Protein AF-A0A954U5N8-F1 (afdb_monomer_lite)

Secondary structure (DSSP, 8-state):
--HHHHHHHHHHHHTTSEEEETTEEEEPHHHHHTHHHHGGGGS-HHHHTT---

pLDDT: mean 76.17, std 12.5, range [45.03, 90.31]

Radius of gyration: 11.68 Å; chains: 1; bounding box: 23×28×27 Å

Structure (mmCIF, N/CA/C/O backbone):
data_AF-A0A954U5N8-F1
#
_entry.id   AF-A0A954U5N8-F1
#
loop_
_atom_site.group_PDB
_atom_site.id
_atom_site.type_symbol
_atom_site.label_atom_id
_atom_site.label_alt_id
_atom_site.label_comp_id
_atom_site.label_asym_id
_atom_site.label_entity_id
_atom_site.label_seq_id
_atom_site.pdbx_PDB_ins_code
_atom_site.Cartn_x
_atom_site.Cartn_y
_atom_site.Cartn_z
_atom_site.occupancy
_atom_site.B_iso_or_equiv
_atom_site.auth_seq_id
_atom_site.auth_comp_id
_atom_site.auth_asym_id
_atom_site.auth_atom_id
_atom_site.pdbx_PDB_model_num
ATOM 1 N N . MET A 1 1 ? 1.473 -18.579 0.321 1.00 45.03 1 MET A N 1
ATOM 2 C CA . MET A 1 1 ? 1.204 -17.891 -0.961 1.00 45.03 1 MET A CA 1
ATOM 3 C C . MET A 1 1 ? 0.962 -16.382 -0.777 1.00 45.03 1 MET A C 1
ATOM 5 O O . MET A 1 1 ? 0.055 -15.847 -1.387 1.00 45.03 1 MET A O 1
ATOM 9 N N . ALA A 1 2 ? 1.763 -15.669 0.036 1.00 54.75 2 ALA A N 1
ATOM 10 C CA . ALA A 1 2 ? 1.584 -14.213 0.224 1.00 54.75 2 ALA A CA 1
ATOM 11 C C . ALA A 1 2 ? 2.848 -13.434 0.660 1.00 54.75 2 ALA A C 1
ATOM 13 O O . ALA A 1 2 ? 2.795 -12.219 0.799 1.00 54.75 2 ALA A O 1
ATOM 14 N N . GLN A 1 3 ? 4.002 -14.090 0.857 1.00 59.94 3 GLN A N 1
ATOM 15 C CA . GLN A 1 3 ? 5.198 -13.424 1.409 1.00 59.94 3 GLN A CA 1
ATOM 16 C C . GLN A 1 3 ? 5.745 -12.302 0.511 1.00 59.94 3 GLN A C 1
ATOM 18 O O . GLN A 1 3 ? 6.369 -11.376 1.007 1.00 59.94 3 GLN A O 1
ATOM 23 N N . HIS A 1 4 ? 5.497 -12.367 -0.800 1.00 61.28 4 HIS A N 1
ATOM 24 C CA . HIS A 1 4 ? 5.976 -11.361 -1.755 1.00 61.28 4 HIS A CA 1
ATOM 25 C C . HIS A 1 4 ? 5.154 -10.065 -1.689 1.00 61.28 4 HIS A C 1
ATOM 27 O O . HIS A 1 4 ? 5.667 -9.001 -2.006 1.00 61.28 4 HIS A O 1
ATOM 33 N N . PHE A 1 5 ? 3.900 -10.148 -1.229 1.00 67.88 5 PHE A N 1
ATOM 34 C CA . PHE A 1 5 ? 3.014 -8.996 -1.051 1.00 67.88 5 PHE A CA 1
ATOM 35 C C . PHE A 1 5 ? 3.151 -8.378 0.344 1.00 67.88 5 PHE A C 1
ATOM 37 O O . PHE A 1 5 ? 2.925 -7.185 0.499 1.00 67.88 5 PHE A O 1
ATOM 44 N N . ALA A 1 6 ? 3.552 -9.170 1.345 1.00 76.25 6 ALA A N 1
ATOM 45 C CA . ALA A 1 6 ? 3.676 -8.719 2.730 1.00 76.25 6 ALA A CA 1
ATOM 46 C C . ALA A 1 6 ? 4.670 -7.554 2.882 1.00 76.25 6 ALA A C 1
ATOM 48 O O . ALA A 1 6 ? 4.307 -6.507 3.406 1.00 76.25 6 ALA A O 1
ATOM 49 N N . ALA A 1 7 ? 5.882 -7.691 2.334 1.00 79.50 7 ALA A N 1
ATOM 50 C CA . ALA A 1 7 ? 6.922 -6.667 2.445 1.00 79.50 7 ALA A CA 1
ATOM 51 C C . ALA A 1 7 ? 6.528 -5.292 1.849 1.00 79.50 7 ALA A C 1
ATOM 53 O O . ALA A 1 7 ? 6.655 -4.290 2.556 1.00 79.50 7 ALA A O 1
ATOM 54 N N . PRO A 1 8 ? 6.030 -5.193 0.598 1.00 81.44 8 PRO A N 1
ATOM 55 C CA . PRO A 1 8 ? 5.582 -3.911 0.054 1.00 81.44 8 PRO A CA 1
ATOM 56 C C . PRO A 1 8 ? 4.339 -3.365 0.770 1.00 81.44 8 PRO A C 1
ATOM 58 O O . PRO A 1 8 ? 4.285 -2.166 1.033 1.00 81.44 8 PRO A O 1
ATOM 61 N N . LEU A 1 9 ? 3.368 -4.208 1.149 1.00 83.62 9 LEU A N 1
ATOM 62 C CA . LEU A 1 9 ? 2.181 -3.752 1.887 1.00 83.62 9 LEU A CA 1
ATOM 63 C C . LEU A 1 9 ? 2.546 -3.154 3.253 1.00 83.62 9 LEU A C 1
ATOM 65 O O . LEU A 1 9 ? 2.040 -2.087 3.593 1.00 83.62 9 LEU A O 1
ATOM 69 N N . GLU A 1 10 ? 3.463 -3.778 3.997 1.00 85.25 10 GLU A N 1
ATOM 70 C CA . GLU A 1 10 ? 3.961 -3.239 5.269 1.00 85.25 10 GLU A CA 1
ATOM 71 C C . GLU A 1 10 ? 4.700 -1.902 5.091 1.00 85.25 10 GLU A C 1
ATOM 73 O O . GLU A 1 10 ? 4.542 -0.995 5.912 1.00 85.25 10 GLU A O 1
ATOM 78 N N . ASP A 1 11 ? 5.505 -1.748 4.033 1.00 86.31 11 ASP A N 1
ATOM 79 C CA . ASP A 1 11 ? 6.207 -0.486 3.755 1.00 86.31 11 ASP A CA 1
ATOM 80 C C . ASP A 1 11 ? 5.216 0.637 3.406 1.00 86.31 11 ASP A C 1
ATOM 82 O O . ASP A 1 11 ? 5.315 1.756 3.917 1.00 86.31 11 ASP A O 1
ATOM 86 N N . PHE A 1 12 ? 4.203 0.332 2.595 1.00 86.44 12 PHE A N 1
ATOM 87 C CA . PHE A 1 12 ? 3.165 1.289 2.214 1.00 86.44 12 PHE A CA 1
ATOM 88 C C . PHE A 1 12 ? 2.224 1.650 3.368 1.00 86.44 12 PHE A C 1
ATOM 90 O O . PHE A 1 12 ? 1.797 2.806 3.467 1.00 86.44 12 PHE A O 1
ATOM 97 N N . GLU A 1 13 ? 1.937 0.710 4.268 1.00 87.94 13 GLU A N 1
ATOM 98 C CA . GLU A 1 13 ? 1.171 0.977 5.486 1.00 87.94 13 GLU A CA 1
ATOM 99 C C . GLU A 1 13 ? 1.947 1.892 6.444 1.00 87.94 13 GLU A C 1
ATOM 101 O O . GLU A 1 13 ? 1.403 2.896 6.912 1.00 87.94 13 GLU A O 1
ATOM 106 N N . LYS A 1 14 ? 3.251 1.645 6.646 1.00 87.50 14 LYS A N 1
ATOM 107 C CA . LYS A 1 14 ? 4.131 2.525 7.444 1.00 87.50 14 LYS A CA 1
ATOM 108 C C . LYS A 1 14 ? 4.220 3.943 6.882 1.00 87.50 14 LYS A C 1
ATOM 110 O O . LYS A 1 14 ? 4.351 4.899 7.645 1.00 87.50 14 LYS A O 1
ATOM 115 N N . ARG A 1 15 ? 4.131 4.095 5.559 1.00 85.81 1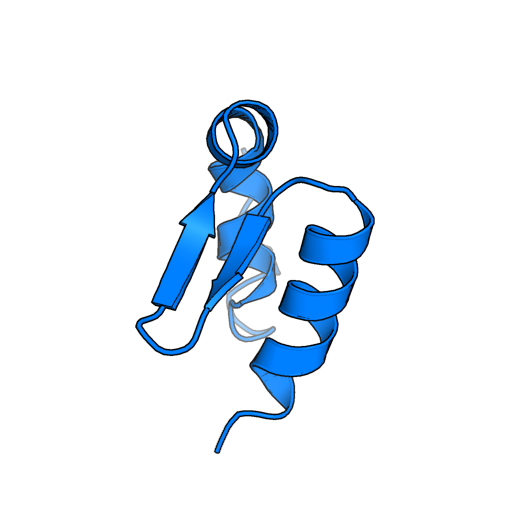5 ARG A N 1
ATOM 116 C CA . ARG A 1 15 ? 4.075 5.403 4.880 1.00 85.81 15 ARG A CA 1
ATOM 117 C C . ARG A 1 15 ? 2.700 6.073 4.952 1.00 85.81 15 ARG A C 1
ATOM 119 O O . ARG A 1 15 ? 2.580 7.233 4.564 1.00 85.81 15 ARG A O 1
ATOM 126 N N . GLY A 1 16 ? 1.671 5.376 5.437 1.00 88.69 16 GLY A N 1
ATOM 127 C CA . GLY A 1 16 ? 0.299 5.880 5.519 1.00 88.69 16 GLY A CA 1
ATOM 128 C C . GLY A 1 16 ? -0.430 5.924 4.172 1.00 88.69 16 GLY A C 1
ATOM 129 O O . GLY A 1 16 ? -1.409 6.659 4.020 1.00 88.69 16 GLY A O 1
ATOM 130 N N . TRP A 1 17 ? 0.040 5.171 3.175 1.00 88.81 17 TRP A N 1
ATOM 131 C CA . TRP A 1 17 ? -0.559 5.132 1.833 1.00 88.81 17 TRP A CA 1
ATOM 132 C C . TRP A 1 17 ? -1.721 4.153 1.739 1.00 88.81 17 TRP A C 1
ATOM 134 O O . TRP A 1 17 ? -2.636 4.343 0.940 1.00 88.81 17 TRP A O 1
ATOM 144 N N . LEU A 1 18 ? -1.710 3.126 2.577 1.00 90.31 18 LEU A N 1
ATOM 145 C CA . LEU A 1 18 ? -2.762 2.130 2.638 1.00 90.31 18 LEU A CA 1
ATOM 146 C C . LEU A 1 18 ? -2.947 1.627 4.064 1.00 90.31 18 LEU A C 1
ATOM 148 O O . LEU A 1 18 ? -2.125 1.898 4.937 1.00 90.31 18 LEU A O 1
ATOM 152 N N . LYS A 1 19 ? -4.037 0.903 4.277 1.00 88.56 19 LYS A N 1
ATOM 153 C CA . LYS A 1 19 ? -4.276 0.072 5.452 1.00 88.56 19 LYS A CA 1
ATOM 154 C C . LYS A 1 19 ? -4.719 -1.300 4.983 1.00 88.56 19 LYS A C 1
ATOM 156 O O . LYS A 1 19 ? -5.541 -1.382 4.066 1.00 88.56 19 LYS A O 1
ATOM 161 N N . VAL A 1 20 ? -4.185 -2.341 5.602 1.00 85.62 20 VAL A N 1
ATOM 162 C CA . VAL A 1 20 ? -4.642 -3.712 5.369 1.00 85.62 20 VAL A CA 1
ATOM 163 C C . VAL A 1 20 ? -5.641 -4.087 6.463 1.00 85.62 20 VAL A C 1
ATOM 165 O O . VAL A 1 20 ? -5.392 -3.869 7.647 1.00 85.62 20 VAL A O 1
ATOM 168 N N . ASP A 1 21 ? -6.786 -4.628 6.067 1.00 83.88 21 ASP A N 1
ATOM 169 C CA . ASP A 1 21 ? -7.809 -5.178 6.956 1.00 83.88 21 ASP A CA 1
ATOM 170 C C . ASP A 1 21 ? -8.188 -6.602 6.521 1.00 83.88 21 ASP A C 1
ATOM 172 O O . ASP A 1 21 ? -7.773 -7.070 5.460 1.00 83.88 21 ASP A O 1
ATOM 176 N N . ASP A 1 22 ? -8.974 -7.308 7.339 1.00 78.19 22 ASP A N 1
ATOM 177 C CA . ASP A 1 22 ? -9.379 -8.696 7.069 1.00 78.19 22 ASP A CA 1
ATOM 178 C C . ASP A 1 22 ? -10.151 -8.874 5.747 1.00 78.19 22 ASP A C 1
ATOM 180 O O . ASP A 1 22 ? -10.201 -9.979 5.203 1.00 78.19 22 ASP A O 1
ATOM 184 N N . CYS A 1 23 ? -10.740 -7.802 5.208 1.00 78.88 23 CYS A N 1
ATOM 185 C CA . CYS A 1 23 ? -11.506 -7.819 3.966 1.00 78.88 23 CYS A CA 1
ATOM 186 C C . CYS A 1 23 ? -10.707 -7.314 2.753 1.00 78.88 23 CYS A C 1
ATOM 188 O O . CYS A 1 23 ? -11.172 -7.488 1.622 1.00 78.88 23 CYS A O 1
ATOM 190 N N . GLY A 1 24 ? -9.526 -6.713 2.939 1.00 81.75 24 GLY A N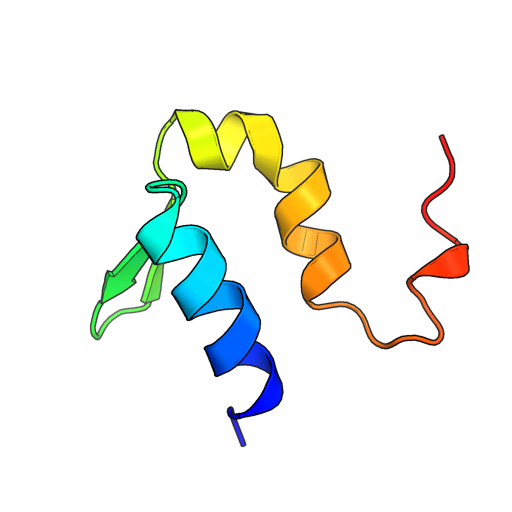 1
ATOM 191 C CA . GLY A 1 24 ? -8.689 -6.268 1.827 1.00 81.75 24 GLY A CA 1
ATOM 192 C C . GLY A 1 24 ? -7.728 -5.123 2.143 1.00 81.75 24 GLY A C 1
ATOM 193 O O . GLY A 1 24 ? -7.18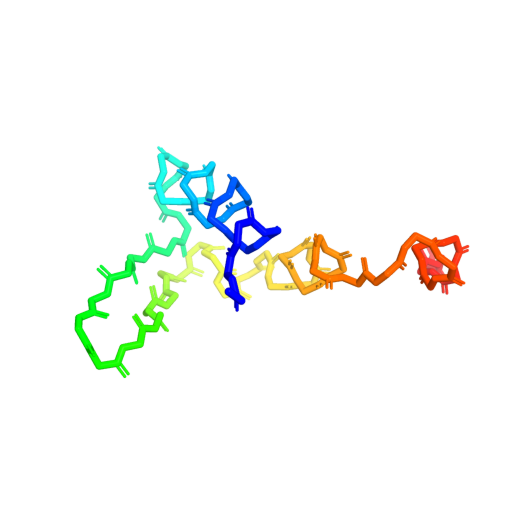3 -5.003 3.235 1.00 81.75 24 GLY A O 1
ATOM 194 N N . VAL A 1 25 ? -7.464 -4.302 1.122 1.00 86.38 25 VAL A N 1
ATOM 195 C CA . VAL A 1 25 ? -6.526 -3.175 1.185 1.00 86.38 25 VAL A CA 1
ATOM 196 C C . VAL A 1 25 ? -7.274 -1.881 0.895 1.00 86.38 25 VAL A C 1
ATOM 198 O O . VAL A 1 25 ? -7.784 -1.678 -0.207 1.00 86.38 25 VAL A O 1
ATOM 201 N N . ASN A 1 26 ? -7.296 -0.982 1.872 1.00 89.69 26 ASN A N 1
ATOM 202 C CA . ASN A 1 26 ? -7.886 0.343 1.752 1.00 89.69 26 ASN A CA 1
ATOM 203 C C . ASN A 1 26 ? -6.799 1.384 1.476 1.00 89.69 26 ASN A C 1
ATOM 205 O O . ASN A 1 26 ? -5.931 1.632 2.311 1.00 89.69 26 ASN A O 1
ATOM 209 N N . LEU A 1 27 ? -6.856 2.024 0.308 1.00 88.38 27 LEU A N 1
ATOM 210 C CA . LEU A 1 27 ? -5.936 3.106 -0.041 1.00 88.38 27 LEU A CA 1
ATOM 211 C C . LEU A 1 27 ? -6.374 4.419 0.610 1.00 88.38 27 LEU A C 1
ATOM 213 O O . LEU A 1 27 ? -7.552 4.785 0.595 1.00 88.38 27 LEU A O 1
ATOM 217 N N . THR A 1 28 ? -5.413 5.168 1.144 1.00 87.31 28 THR A N 1
ATOM 218 C CA . THR A 1 28 ? -5.659 6.544 1.580 1.00 87.31 28 THR A CA 1
ATOM 219 C C . THR A 1 28 ? -5.672 7.482 0.375 1.00 87.31 28 THR A C 1
ATOM 221 O O . THR A 1 28 ? -5.259 7.127 -0.730 1.00 87.31 28 THR A O 1
ATOM 224 N N . ARG A 1 29 ? -6.118 8.727 0.574 1.00 87.56 29 ARG A N 1
ATOM 225 C CA . ARG A 1 29 ? -6.104 9.738 -0.493 1.00 87.56 29 ARG A CA 1
ATOM 226 C C . ARG A 1 29 ? -4.696 9.976 -1.056 1.00 87.56 29 ARG A C 1
ATOM 228 O O . ARG A 1 29 ? -4.564 10.164 -2.259 1.00 87.56 29 ARG A O 1
ATOM 235 N N . ASP A 1 30 ? -3.665 9.945 -0.210 1.00 85.81 30 ASP A N 1
ATOM 236 C CA . ASP A 1 30 ? -2.268 10.075 -0.651 1.00 85.81 30 ASP A CA 1
ATOM 237 C C . ASP A 1 30 ? -1.804 8.818 -1.407 1.00 85.81 30 ASP A C 1
ATOM 239 O O . ASP A 1 30 ? -1.167 8.931 -2.453 1.00 85.81 30 ASP A O 1
ATOM 243 N N . GLY A 1 31 ? -2.217 7.628 -0.954 1.00 85.25 31 GLY A N 1
ATOM 244 C CA . GLY A 1 31 ? -1.959 6.372 -1.662 1.00 85.25 31 GLY A CA 1
ATOM 245 C C . GLY A 1 31 ? -2.599 6.312 -3.049 1.00 85.25 31 GLY A C 1
ATOM 246 O O . GLY A 1 31 ? -1.951 5.883 -3.997 1.00 85.25 31 GLY A O 1
ATOM 247 N N . LEU A 1 32 ? -3.827 6.816 -3.206 1.00 86.62 32 LEU A N 1
ATOM 248 C CA . LEU A 1 32 ? -4.510 6.881 -4.505 1.00 86.62 32 LEU A CA 1
ATOM 249 C C . LEU A 1 32 ? -3.774 7.768 -5.515 1.00 86.62 32 LEU A C 1
ATOM 251 O O . LEU A 1 32 ? -3.679 7.413 -6.684 1.00 86.62 32 LEU A O 1
ATOM 255 N N . VAL A 1 33 ? -3.209 8.894 -5.073 1.00 86.75 33 VAL A N 1
ATOM 256 C CA . VAL A 1 33 ? -2.412 9.777 -5.947 1.00 86.75 33 VAL A CA 1
ATOM 257 C C . VAL A 1 33 ? -1.109 9.100 -6.385 1.00 86.75 33 VAL A C 1
ATOM 259 O O . VAL A 1 33 ? -0.588 9.387 -7.459 1.00 86.75 33 VAL A O 1
ATOM 262 N N . ARG A 1 34 ? -0.587 8.179 -5.572 1.00 81.19 34 ARG A N 1
ATOM 263 C CA . ARG A 1 34 ? 0.659 7.445 -5.827 1.00 81.19 34 ARG A CA 1
ATOM 264 C C . ARG A 1 34 ? 0.419 6.026 -6.337 1.00 81.19 34 ARG A C 1
ATOM 266 O O . ARG A 1 34 ? 1.375 5.254 -6.397 1.00 81.19 34 ARG A O 1
ATOM 273 N N . VAL A 1 35 ? -0.819 5.675 -6.702 1.00 79.81 35 VAL A N 1
ATOM 274 C CA . VAL A 1 35 ? -1.200 4.308 -7.098 1.00 79.81 35 VAL A CA 1
ATOM 275 C C . VAL A 1 35 ? -0.363 3.801 -8.274 1.00 79.81 35 VAL A C 1
ATOM 277 O O . VAL A 1 35 ? 0.036 2.641 -8.300 1.00 79.81 35 VAL A O 1
ATOM 280 N N . ASP A 1 36 ? 0.012 4.715 -9.164 1.00 78.44 36 ASP A N 1
ATOM 281 C CA . ASP A 1 36 ? 0.920 4.494 -10.290 1.00 78.44 36 ASP A CA 1
ATOM 282 C C . ASP A 1 36 ? 2.294 3.930 -9.872 1.00 78.44 36 ASP A C 1
ATOM 284 O O . ASP A 1 36 ? 2.902 3.173 -10.613 1.00 78.44 36 ASP A O 1
ATOM 288 N N . ARG A 1 37 ? 2.755 4.207 -8.642 1.00 73.69 37 ARG A N 1
ATOM 289 C CA . ARG A 1 37 ? 3.996 3.654 -8.062 1.00 73.69 37 ARG A CA 1
ATOM 290 C C . ARG A 1 37 ? 3.766 2.418 -7.189 1.00 73.69 37 ARG A C 1
ATOM 292 O O . ARG A 1 37 ? 4.672 1.603 -7.014 1.00 73.69 37 ARG A O 1
ATOM 299 N N . LEU A 1 38 ? 2.566 2.284 -6.627 1.00 75.88 38 LEU A N 1
ATOM 300 C CA . LEU A 1 38 ? 2.172 1.143 -5.799 1.00 75.88 38 LEU A CA 1
ATOM 301 C C . LEU A 1 38 ? 2.030 -0.124 -6.644 1.00 75.88 38 LEU A C 1
ATOM 303 O O . LEU A 1 38 ? 2.595 -1.155 -6.293 1.00 75.88 38 LEU A O 1
ATOM 307 N N . ILE A 1 39 ? 1.312 -0.043 -7.765 1.00 75.75 39 ILE A N 1
ATOM 308 C CA . ILE A 1 39 ? 0.993 -1.208 -8.600 1.00 75.75 39 ILE A CA 1
ATOM 309 C C . ILE A 1 39 ? 2.252 -1.881 -9.187 1.00 75.75 39 ILE A C 1
ATOM 311 O O . ILE A 1 39 ? 2.373 -3.099 -9.040 1.00 75.75 39 ILE A O 1
ATOM 315 N N . PRO A 1 40 ? 3.243 -1.151 -9.742 1.00 76.31 40 PRO A N 1
ATOM 316 C CA . PRO A 1 40 ? 4.463 -1.765 -10.274 1.00 76.31 40 PRO A CA 1
ATOM 317 C C . PRO A 1 40 ? 5.323 -2.478 -9.229 1.00 76.31 40 PRO A C 1
ATOM 319 O O . PRO A 1 40 ? 6.098 -3.374 -9.562 1.00 76.31 40 PRO A O 1
ATOM 322 N N . SER A 1 41 ? 5.179 -2.119 -7.951 1.00 72.75 41 SER A N 1
ATOM 323 C CA . SER A 1 41 ? 5.901 -2.778 -6.855 1.00 72.75 41 SER A CA 1
ATOM 324 C C . SER A 1 41 ? 5.423 -4.216 -6.616 1.00 72.75 41 SER A C 1
ATOM 326 O O . SER A 1 41 ? 6.108 -4.987 -5.949 1.00 72.75 41 SER A O 1
ATOM 328 N N . PHE A 1 42 ? 4.269 -4.585 -7.176 1.00 75.56 42 PHE A N 1
ATOM 329 C CA . PHE A 1 42 ? 3.721 -5.941 -7.147 1.00 75.56 42 PHE A CA 1
ATOM 330 C C . PHE A 1 42 ? 3.945 -6.712 -8.452 1.00 75.56 42 PHE A C 1
ATOM 332 O O . PHE A 1 42 ? 3.555 -7.877 -8.545 1.00 75.56 42 PHE A O 1
ATOM 339 N N . TYR A 1 43 ? 4.544 -6.084 -9.466 1.00 76.00 43 TYR A N 1
ATOM 340 C CA . TYR A 1 43 ? 4.867 -6.765 -10.711 1.00 76.00 43 TYR A CA 1
ATOM 341 C C . TYR A 1 43 ? 6.043 -7.710 -10.527 1.00 76.00 43 TYR A C 1
ATOM 343 O O . TYR A 1 43 ? 6.955 -7.478 -9.733 1.00 76.00 43 TYR A O 1
ATOM 351 N N . LEU A 1 44 ? 6.019 -8.788 -11.306 1.00 70.31 44 LEU A N 1
ATOM 352 C CA . LEU A 1 44 ? 7.171 -9.660 -11.436 1.00 70.31 44 LEU A CA 1
ATOM 353 C C . LEU A 1 44 ? 8.350 -8.851 -12.005 1.00 70.31 44 LEU A C 1
ATOM 355 O O . LEU A 1 44 ? 8.125 -7.944 -12.811 1.00 70.31 44 LEU A O 1
ATOM 359 N N . PRO A 1 45 ? 9.597 -9.169 -11.617 1.00 67.62 45 PRO A N 1
ATOM 360 C CA . PRO A 1 45 ? 10.783 -8.422 -12.046 1.00 67.62 45 PRO A CA 1
ATOM 361 C C . PRO A 1 45 ? 10.899 -8.313 -13.577 1.00 67.62 45 PRO A C 1
ATOM 363 O O . PRO A 1 45 ? 11.285 -7.274 -14.098 1.00 67.62 45 PRO A O 1
ATOM 366 N N . GLU A 1 46 ? 10.438 -9.334 -14.300 1.00 70.31 46 GLU A N 1
ATOM 367 C CA . GLU A 1 46 ? 10.316 -9.392 -15.766 1.00 70.31 46 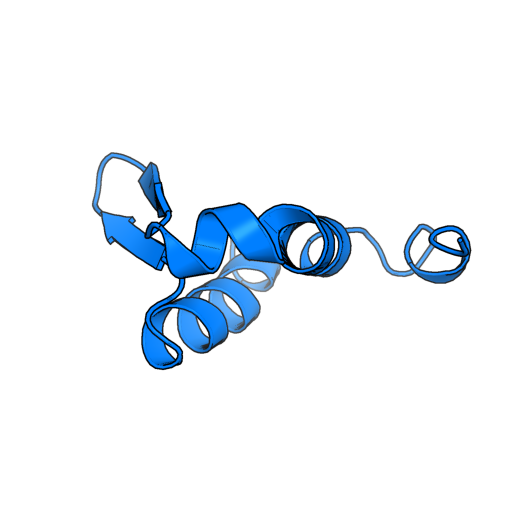GLU A CA 1
ATOM 368 C C . GLU A 1 46 ? 9.359 -8.351 -16.394 1.00 70.31 46 GLU A C 1
ATOM 370 O O . GLU A 1 46 ? 9.390 -8.132 -17.604 1.00 70.31 46 GLU A O 1
ATOM 375 N N . HIS A 1 47 ? 8.545 -7.661 -15.590 1.00 65.56 47 HIS A N 1
ATOM 376 C CA . HIS A 1 47 ? 7.643 -6.585 -16.018 1.00 65.56 47 HIS A CA 1
ATOM 377 C C . HIS A 1 47 ? 7.990 -5.213 -15.417 1.00 65.56 47 HIS A C 1
ATOM 379 O O . HIS A 1 47 ? 7.356 -4.217 -15.773 1.00 65.56 47 HIS A O 1
ATOM 385 N N . GLN A 1 48 ? 8.989 -5.129 -14.532 1.00 62.22 48 GLN A N 1
ATOM 386 C CA . GLN A 1 48 ? 9.372 -3.864 -13.896 1.00 62.22 48 GLN A CA 1
ATOM 387 C C . GLN A 1 48 ? 10.117 -2.925 -14.857 1.00 62.22 48 GLN A C 1
ATOM 389 O O . GLN A 1 48 ? 9.914 -1.715 -14.797 1.00 62.22 48 GLN A O 1
ATOM 394 N N . GLU A 1 49 ? 10.902 -3.460 -15.797 1.00 57.06 49 GLU A N 1
ATOM 395 C CA . GLU A 1 49 ? 11.687 -2.656 -16.752 1.00 57.06 49 GLU A CA 1
ATOM 396 C C . GLU A 1 49 ? 10.856 -2.017 -17.875 1.00 57.06 49 GLU A C 1
ATOM 398 O O . GLU A 1 49 ? 11.358 -1.159 -18.594 1.00 57.06 49 GLU A O 1
ATOM 403 N N . ASN A 1 50 ? 9.578 -2.388 -18.024 1.00 53.94 50 ASN A N 1
ATOM 404 C CA . ASN A 1 50 ? 8.720 -1.859 -19.090 1.00 53.94 50 ASN A CA 1
ATOM 405 C C . ASN A 1 50 ? 7.806 -0.707 -18.633 1.00 53.94 50 ASN A C 1
ATOM 407 O O . ASN A 1 50 ? 6.974 -0.237 -19.406 1.00 53.94 50 ASN A O 1
ATOM 411 N N . THR A 1 51 ? 7.948 -0.240 -17.386 1.00 53.81 51 THR A N 1
ATOM 412 C CA . THR A 1 51 ? 7.272 0.975 -16.902 1.00 53.81 51 THR A CA 1
ATOM 413 C C . THR A 1 51 ? 8.204 2.173 -17.093 1.00 53.81 51 THR A C 1
ATOM 415 O O . THR A 1 51 ? 8.780 2.695 -16.144 1.00 53.81 51 THR A O 1
ATOM 418 N N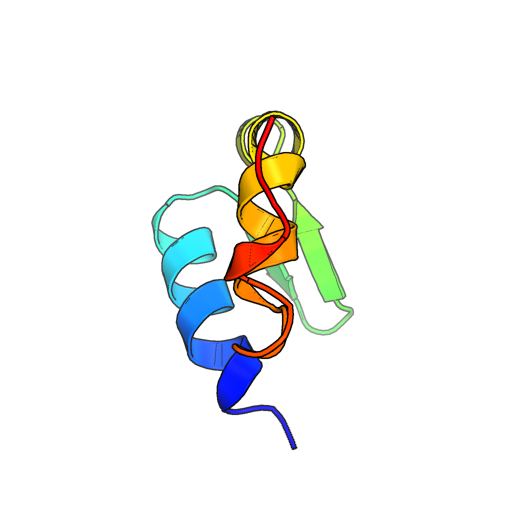 . TYR A 1 52 ? 8.374 2.580 -18.351 1.00 46.66 52 TYR A N 1
ATOM 419 C CA . TYR A 1 52 ? 8.934 3.879 -18.722 1.00 46.66 52 TYR A CA 1
ATOM 420 C C . TYR A 1 52 ? 7.817 4.729 -19.334 1.00 46.66 52 TYR A C 1
ATOM 422 O O . TYR A 1 52 ? 7.289 4.396 -20.395 1.00 46.66 52 TYR A O 1
ATOM 430 N N . TRP A 1 53 ? 7.481 5.822 -18.652 1.00 46.75 53 TRP A N 1
ATOM 431 C CA . TRP A 1 53 ? 7.038 7.062 -19.286 1.00 46.75 53 TRP A CA 1
ATOM 432 C C . TRP A 1 53 ? 8.188 8.061 -19.208 1.00 46.75 53 TRP A C 1
ATOM 434 O O . TRP A 1 53 ? 8.850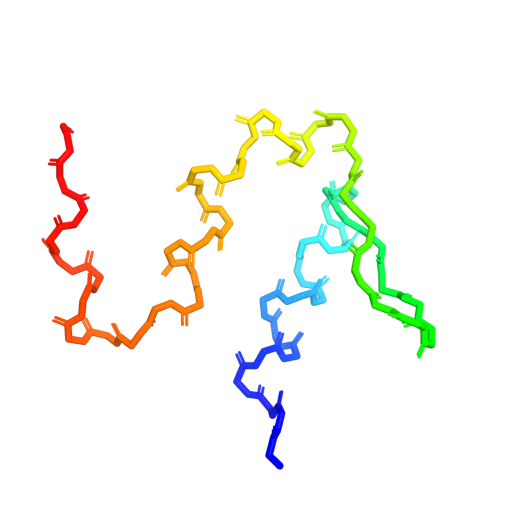 8.097 -18.143 1.00 46.75 53 TRP A O 1
#

Sequence (53 aa):
MAQHFAAPLEDFEKRGWLKVDDCGVNLTRDGLVRVDRLIPSFYLPEHQENTYW

Foldseek 3Di:
DCPLVVVLLVVCVVVVQWDADPVGIGGDPNVVVCVLVSVLSSDDPVCNVVPDD